Protein AF-A0A2G1Y6N2-F1 (afdb_monomer)

Solvent-accessible surface area (backbone atoms only — not comparable to full-atom values): 4810 Å² total; per-residue (Å²): 124,66,62,32,35,40,32,17,58,87,40,57,83,34,73,68,46,51,58,53,48,70,76,42,74,90,45,51,76,44,79,40,80,51,67,69,67,71,68,65,45,97,76,73,59,64,70,58,43,74,75,43,42,64,45,77,48,66,76,87,80,72,88,81,68,74,78,76,82,78,73,79,84,127

Structure (mmCIF, N/CA/C/O backbone):
data_AF-A0A2G1Y6N2-F1
#
_entry.id   AF-A0A2G1Y6N2-F1
#
loop_
_atom_site.group_PDB
_atom_site.id
_atom_site.type_symbol
_atom_site.label_atom_id
_atom_site.label_alt_id
_atom_site.label_comp_id
_atom_site.label_asym_id
_atom_site.label_entity_id
_atom_site.label_seq_id
_atom_site.pdbx_PDB_ins_code
_atom_site.Cartn_x
_atom_site.Cartn_y
_atom_site.Cartn_z
_atom_site.occupancy
_atom_site.B_iso_or_equiv
_atom_site.auth_seq_id
_atom_site.auth_comp_id
_atom_site.auth_asym_id
_atom_site.auth_atom_id
_atom_site.pdbx_PDB_model_num
ATOM 1 N N . MET A 1 1 ? 1.773 9.828 -12.770 1.00 71.25 1 MET A N 1
ATOM 2 C CA . MET A 1 1 ? 0.755 8.758 -12.849 1.00 71.25 1 MET A CA 1
ATOM 3 C C . MET A 1 1 ? 1.284 7.551 -12.089 1.00 71.25 1 MET A C 1
ATOM 5 O O . MET A 1 1 ? 2.486 7.318 -12.169 1.00 71.25 1 MET A O 1
ATOM 9 N N . PHE A 1 2 ? 0.452 6.866 -11.298 1.00 81.19 2 PHE A N 1
ATOM 10 C CA . PHE A 1 2 ? 0.904 5.693 -10.540 1.00 81.19 2 PHE A CA 1
ATOM 11 C C . PHE A 1 2 ? 0.906 4.450 -11.426 1.00 81.19 2 PHE A C 1
ATOM 13 O O . PHE A 1 2 ? 0.016 4.290 -12.256 1.00 81.19 2 PHE A O 1
ATOM 20 N N . SER A 1 3 ? 1.899 3.586 -11.248 1.00 86.00 3 SER A N 1
ATOM 21 C CA . SER A 1 3 ? 2.042 2.346 -12.019 1.00 86.00 3 SER A CA 1
ATOM 22 C C . SER A 1 3 ? 1.206 1.194 -11.464 1.00 86.00 3 SER A C 1
ATOM 24 O O . SER A 1 3 ? 0.703 0.378 -12.227 1.00 86.00 3 SER A O 1
ATOM 26 N N . ALA A 1 4 ? 1.052 1.134 -10.142 1.00 87.69 4 ALA A N 1
ATOM 27 C CA . ALA A 1 4 ? 0.285 0.115 -9.436 1.00 87.69 4 ALA A CA 1
ATOM 28 C C . ALA A 1 4 ? -0.171 0.635 -8.066 1.00 87.69 4 ALA A C 1
ATOM 30 O O . ALA A 1 4 ? 0.437 1.557 -7.507 1.00 87.69 4 ALA A O 1
ATOM 31 N N . ILE A 1 5 ? -1.218 0.017 -7.521 1.00 89.44 5 ILE A N 1
ATOM 32 C CA . ILE A 1 5 ? -1.701 0.214 -6.154 1.00 89.44 5 ILE A CA 1
ATOM 33 C C . ILE A 1 5 ? -1.471 -1.081 -5.378 1.00 89.44 5 ILE A C 1
ATOM 35 O O . ILE A 1 5 ? -2.105 -2.093 -5.664 1.00 89.44 5 ILE A O 1
ATOM 39 N N . TYR A 1 6 ? -0.589 -1.042 -4.387 1.00 88.19 6 TYR A N 1
ATOM 40 C CA . TYR A 1 6 ? -0.394 -2.128 -3.430 1.00 88.19 6 TYR A CA 1
ATOM 41 C C . TYR A 1 6 ? -1.340 -1.938 -2.249 1.00 88.19 6 TYR A C 1
ATOM 43 O O . TYR A 1 6 ? -1.433 -0.835 -1.711 1.00 88.19 6 TYR A O 1
ATOM 51 N N . ILE A 1 7 ? -2.044 -2.991 -1.852 1.00 89.31 7 ILE A N 1
ATOM 52 C CA . ILE A 1 7 ?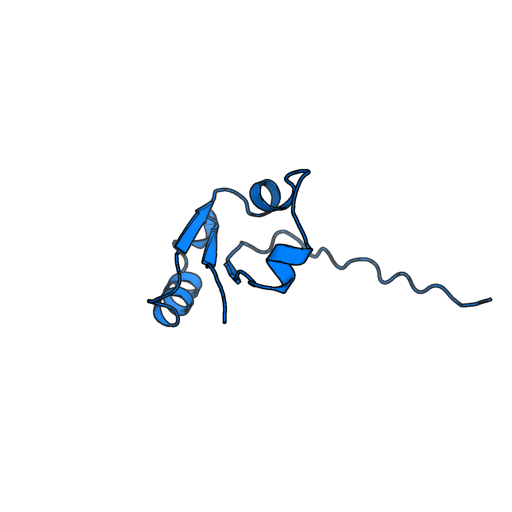 -3.072 -2.956 -0.812 1.00 89.31 7 ILE A CA 1
ATOM 53 C C . ILE A 1 7 ? -2.748 -4.042 0.203 1.00 89.31 7 ILE A C 1
ATOM 55 O O . ILE A 1 7 ? -2.657 -5.211 -0.164 1.00 89.31 7 ILE A O 1
ATOM 59 N N . GLU A 1 8 ? -2.584 -3.667 1.468 1.00 89.56 8 GLU A N 1
ATOM 60 C CA . GLU A 1 8 ? -2.471 -4.661 2.532 1.00 89.56 8 GLU A CA 1
ATOM 61 C C . GLU A 1 8 ? -3.817 -5.354 2.762 1.00 89.56 8 GLU A C 1
ATOM 63 O O . GLU A 1 8 ? -4.852 -4.682 2.840 1.00 89.56 8 GLU A O 1
ATOM 68 N N . GLU A 1 9 ? -3.817 -6.684 2.890 1.00 88.25 9 GLU A N 1
ATOM 69 C CA . GLU A 1 9 ? -5.046 -7.461 3.124 1.00 88.25 9 GLU A CA 1
ATOM 70 C C . GLU A 1 9 ? -5.829 -6.944 4.335 1.00 88.25 9 GLU A C 1
ATOM 72 O O . GLU A 1 9 ? -7.052 -6.807 4.294 1.00 88.25 9 GLU A O 1
ATOM 77 N N . GLU A 1 10 ? -5.115 -6.528 5.378 1.00 87.06 10 GLU A N 1
ATOM 78 C CA . GLU A 1 10 ? -5.707 -5.997 6.600 1.00 87.06 10 GLU A CA 1
ATOM 79 C C . GLU A 1 10 ? -6.511 -4.700 6.389 1.00 87.06 10 GLU A C 1
ATOM 81 O O . GLU A 1 10 ? -7.495 -4.451 7.086 1.00 87.06 10 GLU A O 1
ATOM 86 N N . VAL A 1 11 ? -6.126 -3.860 5.420 1.00 87.69 11 VAL A N 1
ATOM 87 C CA . VAL A 1 11 ? -6.853 -2.614 5.111 1.00 87.69 11 VAL A CA 1
ATOM 88 C C . VAL A 1 11 ? -7.803 -2.753 3.929 1.00 87.69 11 VAL A C 1
ATOM 90 O O . VAL A 1 11 ? -8.642 -1.868 3.737 1.00 87.69 11 VAL A O 1
ATOM 93 N N . ALA A 1 12 ? -7.718 -3.846 3.165 1.00 86.94 12 ALA A N 1
ATOM 94 C CA . ALA A 1 12 ? -8.509 -4.075 1.958 1.00 86.94 12 ALA A CA 1
ATOM 95 C C . ALA A 1 12 ? -10.024 -3.950 2.210 1.00 86.94 12 ALA A C 1
ATOM 97 O O . ALA A 1 12 ? -10.730 -3.351 1.400 1.00 86.94 12 ALA A O 1
ATOM 98 N N . ASN A 1 13 ? -10.502 -4.401 3.376 1.00 86.62 13 ASN A N 1
ATOM 99 C CA . ASN A 1 13 ? -11.918 -4.347 3.766 1.00 86.62 13 ASN A CA 1
ATOM 100 C C . ASN A 1 13 ? -12.375 -3.000 4.361 1.00 86.62 13 ASN A C 1
ATOM 102 O O . ASN A 1 13 ? -13.509 -2.863 4.818 1.00 86.62 13 ASN A O 1
ATOM 106 N N . THR A 1 14 ? -11.526 -1.971 4.362 1.00 89.00 14 THR A N 1
ATOM 107 C CA . THR A 1 14 ? -11.887 -0.667 4.933 1.00 89.00 14 THR A CA 1
ATOM 108 C C . THR A 1 14 ? -12.621 0.203 3.910 1.00 89.00 14 THR A C 1
ATOM 110 O O . THR A 1 14 ? -12.146 0.405 2.792 1.00 89.00 14 THR A O 1
ATOM 113 N N . ALA A 1 15 ? -13.712 0.864 4.319 1.00 89.31 15 ALA A N 1
ATOM 114 C CA . ALA A 1 15 ? -14.462 1.801 3.465 1.00 89.31 15 ALA A CA 1
ATOM 115 C C . ALA A 1 15 ? -13.588 2.913 2.844 1.00 89.31 15 ALA A C 1
ATOM 117 O O . ALA A 1 15 ? -13.853 3.400 1.745 1.00 89.31 15 ALA A O 1
ATOM 118 N N . ARG A 1 16 ? -12.517 3.322 3.537 1.00 89.12 16 ARG A N 1
ATOM 119 C CA . ARG A 1 16 ? -11.539 4.293 3.029 1.00 89.12 16 ARG A CA 1
ATOM 120 C C . ARG A 1 16 ? -10.762 3.758 1.827 1.00 89.12 16 ARG A C 1
ATOM 122 O O . ARG A 1 16 ? -10.573 4.501 0.869 1.00 89.12 16 ARG A O 1
ATOM 129 N N . VAL A 1 17 ? -10.330 2.499 1.873 1.00 89.81 17 VAL A N 1
ATOM 130 C CA . VAL A 1 17 ? -9.603 1.851 0.775 1.00 89.81 17 VAL A CA 1
ATOM 131 C C . VAL A 1 17 ? -10.529 1.692 -0.424 1.00 89.81 17 VAL A C 1
ATOM 133 O O . VAL A 1 17 ? -10.178 2.155 -1.504 1.00 89.81 17 VAL A O 1
ATOM 136 N N . ALA A 1 18 ? -11.759 1.212 -0.222 1.00 89.50 18 ALA A N 1
ATOM 137 C CA . ALA A 1 18 ? -12.764 1.128 -1.284 1.00 89.50 18 ALA A CA 1
ATOM 138 C C . ALA A 1 18 ? -13.001 2.479 -1.996 1.00 89.50 18 ALA A C 1
ATOM 140 O O . ALA A 1 18 ? -12.998 2.545 -3.225 1.00 89.50 18 ALA A O 1
ATOM 141 N N . LYS A 1 19 ? -13.111 3.585 -1.242 1.00 91.56 19 LYS A N 1
ATOM 142 C CA . LYS A 1 19 ? -13.246 4.942 -1.811 1.00 91.56 19 LYS A CA 1
ATOM 143 C C . LYS A 1 19 ? -12.035 5.374 -2.640 1.00 91.56 19 LYS A C 1
ATOM 145 O O . LYS A 1 19 ? -12.202 6.100 -3.615 1.00 91.56 19 LYS A O 1
ATOM 150 N N . ILE A 1 20 ? -10.825 4.974 -2.251 1.00 88.94 20 ILE A N 1
ATOM 151 C CA . ILE A 1 20 ? -9.605 5.281 -3.009 1.00 88.94 20 ILE A CA 1
ATOM 152 C C . ILE A 1 20 ? -9.561 4.439 -4.286 1.00 88.94 20 ILE A C 1
ATOM 154 O O . ILE A 1 20 ? -9.305 4.982 -5.355 1.00 88.94 20 ILE A O 1
ATOM 158 N N . LEU A 1 21 ? -9.882 3.147 -4.203 1.00 88.44 21 LEU A N 1
ATOM 159 C CA . LEU A 1 21 ? -9.905 2.249 -5.361 1.00 88.44 21 LEU A CA 1
ATOM 160 C C . LEU A 1 21 ? -10.946 2.665 -6.404 1.00 88.44 21 LEU A C 1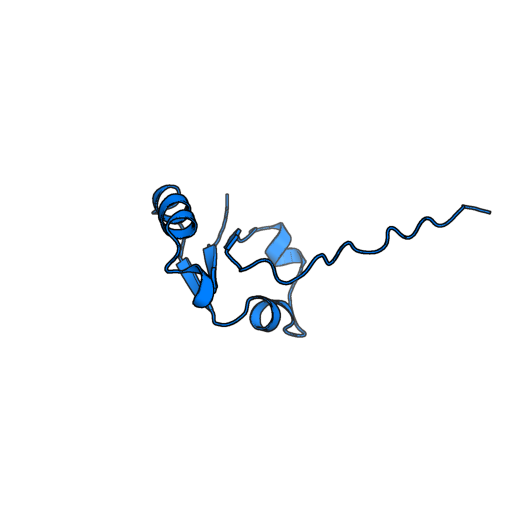
ATOM 162 O O . LEU A 1 21 ? -10.691 2.527 -7.596 1.00 88.44 21 LEU A O 1
ATOM 166 N N . ALA A 1 22 ? -12.076 3.225 -5.970 1.00 90.12 22 ALA A N 1
ATOM 167 C CA . ALA A 1 22 ? -13.089 3.778 -6.865 1.00 90.12 22 ALA A CA 1
ATOM 168 C C . ALA A 1 22 ? -12.590 4.998 -7.666 1.00 90.12 22 ALA A C 1
ATOM 170 O O . ALA A 1 22 ? -13.083 5.252 -8.758 1.00 90.12 22 ALA A O 1
ATOM 171 N N . ARG A 1 23 ? -11.602 5.746 -7.151 1.00 89.44 23 ARG A N 1
ATOM 172 C CA . ARG A 1 23 ? -10.986 6.886 -7.860 1.00 89.44 23 ARG A CA 1
ATOM 173 C C . ARG A 1 23 ? -9.933 6.460 -8.882 1.00 89.44 23 ARG A C 1
ATOM 175 O O . ARG A 1 23 ? -9.565 7.266 -9.729 1.00 89.44 23 ARG A O 1
ATOM 182 N N . PHE A 1 24 ? -9.440 5.226 -8.786 1.00 87.56 24 PHE A N 1
ATOM 183 C CA . PHE A 1 24 ? -8.388 4.684 -9.644 1.00 87.56 24 PHE A CA 1
ATOM 184 C C . PHE A 1 24 ? -8.804 3.316 -10.211 1.00 87.56 24 PHE A C 1
ATOM 186 O O . PHE A 1 24 ? -8.213 2.292 -9.852 1.00 87.56 24 PHE A O 1
ATOM 193 N N . PRO A 1 25 ? -9.843 3.270 -11.065 1.00 85.62 25 PRO A N 1
ATOM 194 C CA . PRO A 1 25 ? -10.321 2.018 -11.644 1.00 85.62 25 PRO A CA 1
ATOM 195 C C . PRO A 1 25 ? -9.290 1.374 -12.581 1.00 85.62 25 PRO A C 1
ATOM 197 O O . PRO A 1 25 ? -9.152 0.154 -12.557 1.00 85.62 25 PRO A O 1
ATOM 200 N N . ASP A 1 26 ? -8.529 2.188 -13.316 1.00 88.88 26 ASP A N 1
ATOM 201 C CA . ASP A 1 26 ? -7.640 1.744 -14.402 1.00 88.88 26 ASP A CA 1
ATOM 202 C C . ASP A 1 26 ? -6.247 1.300 -13.933 1.00 88.88 26 ASP A C 1
ATOM 204 O O . ASP A 1 26 ? -5.429 0.840 -14.728 1.00 88.88 26 ASP A O 1
ATOM 208 N N . ILE A 1 27 ? -5.939 1.467 -12.643 1.00 90.12 27 ILE A N 1
ATOM 209 C CA . ILE A 1 27 ? -4.615 1.152 -12.101 1.00 90.12 27 ILE A CA 1
ATOM 210 C C . ILE A 1 27 ? -4.613 -0.287 -11.565 1.00 90.12 27 ILE A C 1
ATOM 212 O O . ILE A 1 27 ? -5.522 -0.647 -10.810 1.00 90.12 27 ILE A O 1
ATOM 216 N N . PRO A 1 28 ? -3.588 -1.102 -11.882 1.00 89.50 28 PRO A N 1
ATOM 217 C CA . PRO A 1 28 ? -3.440 -2.447 -11.333 1.00 89.50 28 PRO A CA 1
ATOM 218 C C . PRO A 1 28 ? -3.450 -2.452 -9.801 1.00 89.50 28 PRO A C 1
ATOM 220 O O . PRO A 1 28 ? -2.733 -1.675 -9.168 1.00 89.50 28 PRO A O 1
ATOM 223 N N . LYS A 1 29 ? -4.244 -3.350 -9.210 1.00 89.31 29 LYS A N 1
ATOM 224 C CA . LYS A 1 29 ? -4.418 -3.507 -7.757 1.00 89.31 29 LYS A CA 1
ATOM 225 C C . LYS A 1 29 ? -3.758 -4.811 -7.326 1.00 89.31 29 LYS A C 1
ATOM 227 O O . LYS A 1 29 ? -4.138 -5.873 -7.808 1.00 89.31 29 LYS A O 1
ATOM 232 N N . ILE A 1 30 ? -2.764 -4.726 -6.450 1.00 87.88 30 ILE A N 1
ATOM 233 C CA . ILE A 1 30 ? -1.976 -5.866 -5.978 1.00 87.88 30 ILE A CA 1
ATOM 234 C C . ILE A 1 30 ? -2.203 -6.002 -4.476 1.00 87.8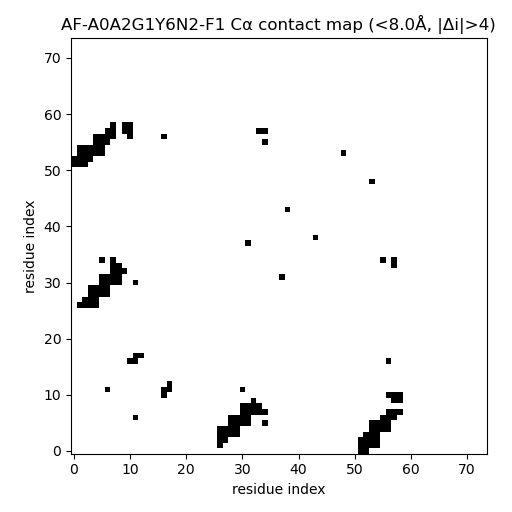8 30 ILE A C 1
ATOM 236 O O . ILE A 1 30 ? -1.862 -5.097 -3.716 1.00 87.88 30 ILE A O 1
ATOM 240 N N . HIS A 1 31 ? -2.778 -7.124 -4.052 1.00 86.12 31 HIS A N 1
ATOM 241 C CA . HIS A 1 31 ? -2.971 -7.439 -2.639 1.00 86.12 31 HIS A CA 1
ATOM 242 C C . HIS A 1 31 ? -1.708 -8.094 -2.068 1.00 86.12 31 HIS A C 1
ATOM 244 O O . HIS A 1 31 ? -1.073 -8.907 -2.743 1.00 86.12 31 HIS A O 1
ATOM 250 N N . CYS A 1 32 ? -1.305 -7.702 -0.862 1.00 84.88 32 CYS A N 1
ATOM 251 C CA . CYS A 1 32 ? -0.138 -8.242 -0.162 1.00 84.88 32 CYS A CA 1
ATOM 252 C C . CYS A 1 32 ? -0.420 -8.339 1.343 1.00 84.88 32 CYS A C 1
ATOM 254 O O . CYS A 1 32 ? -1.137 -7.500 1.875 1.00 84.88 32 CYS A O 1
ATOM 256 N N . ASP A 1 33 ? 0.203 -9.281 2.049 1.00 81.50 33 ASP A N 1
ATOM 257 C CA . ASP A 1 33 ? 0.033 -9.400 3.507 1.00 81.50 33 ASP A CA 1
ATOM 258 C C . ASP A 1 33 ? 0.641 -8.213 4.260 1.00 81.50 33 ASP A C 1
ATOM 260 O O . ASP A 1 33 ? -0.043 -7.508 5.003 1.00 81.50 33 ASP A O 1
ATOM 264 N N . ARG A 1 34 ? 1.937 -7.948 4.038 1.00 75.19 34 ARG A N 1
ATOM 265 C CA . ARG A 1 34 ? 2.637 -6.793 4.611 1.00 75.19 34 ARG A CA 1
ATOM 266 C C . ARG A 1 34 ? 3.494 -6.063 3.601 1.00 75.19 34 ARG A C 1
ATOM 268 O O . ARG A 1 34 ? 4.399 -6.624 2.982 1.00 75.19 34 ARG A O 1
ATOM 275 N N . PHE A 1 35 ? 3.297 -4.753 3.544 1.00 71.56 35 PHE A N 1
ATOM 276 C CA . PHE A 1 35 ? 4.101 -3.841 2.748 1.00 71.56 35 PHE A CA 1
ATOM 277 C C . PHE A 1 35 ? 5.593 -3.935 3.087 1.00 71.56 35 PHE A C 1
ATOM 279 O O . PHE A 1 35 ? 6.433 -3.946 2.188 1.00 71.56 35 PHE A O 1
ATOM 286 N N . GLY A 1 36 ? 5.928 -4.047 4.379 1.00 67.62 36 GLY A N 1
ATOM 287 C CA . GLY A 1 36 ? 7.314 -4.127 4.844 1.00 67.62 36 GLY A CA 1
ATOM 288 C C . GLY A 1 36 ? 8.090 -5.311 4.258 1.00 67.62 36 GLY A C 1
ATOM 289 O O . GLY A 1 36 ? 9.279 -5.185 3.984 1.00 67.62 36 GLY A O 1
ATOM 290 N N . GLU A 1 37 ? 7.426 -6.434 3.989 1.00 67.69 37 GLU A N 1
ATOM 291 C CA . GLU A 1 37 ? 8.062 -7.630 3.422 1.00 67.69 37 GLU A CA 1
ATOM 292 C C . GLU A 1 37 ? 8.266 -7.499 1.906 1.00 67.69 37 GLU A C 1
ATOM 294 O O . GLU A 1 37 ? 9.302 -7.899 1.370 1.00 67.69 37 GLU A O 1
ATOM 299 N N . VAL A 1 38 ? 7.329 -6.839 1.217 1.00 66.38 38 VAL A N 1
ATOM 300 C CA . VAL A 1 38 ? 7.441 -6.516 -0.215 1.00 66.38 38 VAL A CA 1
ATOM 301 C C . VAL A 1 38 ? 8.522 -5.457 -0.458 1.00 66.38 38 VAL A C 1
ATOM 303 O O . VAL A 1 38 ? 9.264 -5.535 -1.445 1.00 66.38 38 VAL A O 1
ATOM 306 N N . PHE A 1 39 ? 8.650 -4.480 0.449 1.00 63.78 39 PHE A N 1
ATOM 307 C CA . PHE A 1 39 ? 9.567 -3.352 0.287 1.00 63.78 39 PHE A CA 1
ATOM 308 C C . PHE A 1 39 ? 10.980 -3.563 0.832 1.00 63.78 39 PHE A C 1
ATOM 310 O O . PHE A 1 39 ? 11.905 -2.903 0.367 1.00 63.78 39 PHE A O 1
ATOM 317 N N . ASN A 1 40 ? 11.192 -4.533 1.723 1.00 62.56 40 ASN A N 1
ATOM 318 C CA . ASN A 1 40 ? 12.515 -4.831 2.280 1.00 62.56 40 ASN A CA 1
ATOM 319 C C . ASN A 1 40 ? 13.280 -5.940 1.529 1.00 62.56 40 ASN A C 1
ATOM 321 O O . ASN A 1 40 ? 14.258 -6.497 2.033 1.00 62.56 40 ASN A O 1
ATOM 325 N N . ARG A 1 41 ? 12.867 -6.296 0.305 1.00 58.22 41 ARG A N 1
ATOM 326 C CA . ARG A 1 41 ? 13.631 -7.242 -0.521 1.00 58.22 41 ARG A CA 1
ATOM 327 C C . ARG A 1 41 ? 14.947 -6.601 -0.971 1.00 58.22 41 ARG A C 1
ATOM 329 O O . ARG A 1 41 ? 14.952 -5.565 -1.631 1.00 58.22 41 ARG A O 1
ATOM 336 N N . ARG A 1 42 ? 16.061 -7.273 -0.658 1.00 54.00 42 ARG A N 1
ATOM 337 C CA . ARG A 1 42 ? 17.483 -6.871 -0.799 1.00 54.00 42 ARG A CA 1
ATOM 338 C C . ARG A 1 42 ? 17.953 -6.450 -2.213 1.00 54.00 42 ARG A C 1
ATOM 340 O O . ARG A 1 42 ? 19.142 -6.242 -2.415 1.00 54.00 42 ARG A O 1
ATOM 347 N N . ALA A 1 43 ? 17.051 -6.315 -3.184 1.00 56.75 43 ALA A N 1
ATOM 348 C CA . ALA A 1 43 ? 17.330 -5.981 -4.580 1.00 56.75 43 ALA A CA 1
ATOM 349 C C . ALA A 1 43 ? 16.329 -4.962 -5.169 1.00 56.75 43 ALA A C 1
ATOM 351 O O . ALA A 1 43 ? 16.022 -5.001 -6.361 1.00 56.75 43 ALA A O 1
ATOM 352 N N . GLN A 1 44 ? 15.781 -4.046 -4.360 1.00 63.72 44 GLN A N 1
ATOM 353 C CA . GLN A 1 44 ? 14.926 -2.985 -4.895 1.00 63.72 44 GLN A CA 1
ATOM 354 C C . GLN A 1 44 ? 15.732 -1.970 -5.718 1.00 63.72 44 GLN A C 1
ATOM 356 O O . GLN A 1 44 ? 16.586 -1.238 -5.217 1.00 63.72 44 GLN A O 1
ATOM 361 N N . ASN A 1 45 ? 15.426 -1.893 -7.011 1.00 67.75 45 ASN A N 1
ATOM 362 C CA . ASN A 1 45 ? 16.037 -0.934 -7.920 1.00 67.75 45 ASN A CA 1
ATOM 363 C C . ASN A 1 45 ? 15.339 0.431 -7.777 1.00 67.75 45 ASN A C 1
ATOM 365 O O . ASN A 1 45 ? 14.378 0.737 -8.485 1.00 67.75 45 ASN A O 1
ATOM 369 N N . PHE A 1 46 ? 15.831 1.263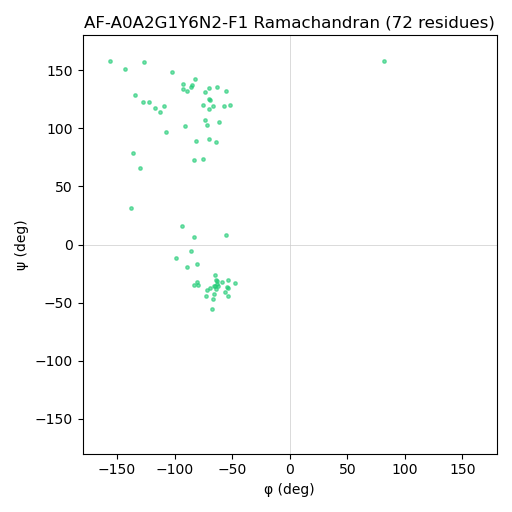 -6.855 1.00 65.62 46 PHE A N 1
ATOM 370 C CA . PHE A 1 46 ? 15.328 2.621 -6.576 1.00 65.62 46 PHE A CA 1
ATOM 371 C C . PHE A 1 46 ? 15.110 3.477 -7.833 1.00 65.62 46 PHE A C 1
ATOM 373 O O . PHE A 1 46 ? 14.195 4.301 -7.889 1.00 65.62 46 PHE A O 1
ATOM 380 N N . ARG A 1 47 ? 15.943 3.288 -8.866 1.00 69.31 47 ARG A N 1
ATOM 381 C CA . ARG A 1 47 ? 15.825 4.018 -10.136 1.00 69.31 47 ARG A CA 1
ATOM 382 C C . ARG A 1 47 ? 14.535 3.689 -10.888 1.00 69.31 47 ARG A C 1
ATOM 384 O O . ARG A 1 47 ? 13.967 4.587 -11.501 1.00 69.31 47 ARG A O 1
ATOM 391 N N . LEU A 1 48 ? 14.061 2.443 -10.825 1.00 67.69 48 LEU A N 1
ATOM 392 C CA . LEU A 1 48 ? 12.797 2.037 -11.448 1.00 67.69 48 LEU A CA 1
ATOM 393 C C . LEU A 1 48 ? 11.593 2.610 -10.688 1.00 67.69 48 LEU A C 1
ATOM 395 O O . LEU A 1 48 ? 10.669 3.117 -11.318 1.00 67.69 48 LEU A O 1
ATOM 399 N N . GLN A 1 49 ? 11.644 2.648 -9.352 1.00 68.69 49 GLN A N 1
ATOM 400 C CA . GLN A 1 49 ? 10.582 3.253 -8.534 1.00 68.69 49 GLN A CA 1
ATOM 401 C C . GLN A 1 49 ? 10.432 4.759 -8.776 1.00 68.69 49 GLN A C 1
ATOM 403 O O . GLN A 1 49 ? 9.315 5.263 -8.839 1.00 68.69 49 GLN A O 1
ATOM 408 N N . LYS A 1 50 ? 11.546 5.484 -8.972 1.00 73.31 50 LYS A N 1
ATOM 409 C CA . LYS A 1 50 ? 11.505 6.916 -9.318 1.00 73.31 50 LYS A CA 1
ATOM 410 C C . LYS A 1 50 ? 10.854 7.192 -10.676 1.00 73.31 50 LYS A C 1
ATOM 412 O O . LYS A 1 50 ? 10.270 8.255 -10.849 1.00 73.31 50 LYS A O 1
ATOM 417 N N . LYS A 1 51 ? 10.963 6.265 -11.634 1.00 74.31 51 LYS A N 1
ATOM 418 C CA . LYS A 1 51 ? 10.341 6.399 -12.962 1.00 74.31 51 LYS A CA 1
ATOM 419 C C . LYS A 1 51 ? 8.854 6.041 -12.953 1.00 74.31 51 LYS A C 1
ATOM 421 O O . LYS A 1 51 ? 8.093 6.614 -13.723 1.00 74.31 51 LYS A O 1
ATOM 426 N N . ALA A 1 52 ? 8.453 5.108 -12.095 1.00 75.25 52 ALA A N 1
ATOM 427 C CA . ALA A 1 52 ? 7.104 4.561 -12.047 1.00 75.25 52 ALA A CA 1
ATOM 428 C C . ALA A 1 52 ? 6.633 4.451 -10.586 1.00 75.25 52 ALA A C 1
ATOM 430 O O . ALA A 1 52 ? 6.690 3.360 -10.009 1.00 75.25 52 ALA A O 1
ATOM 431 N N .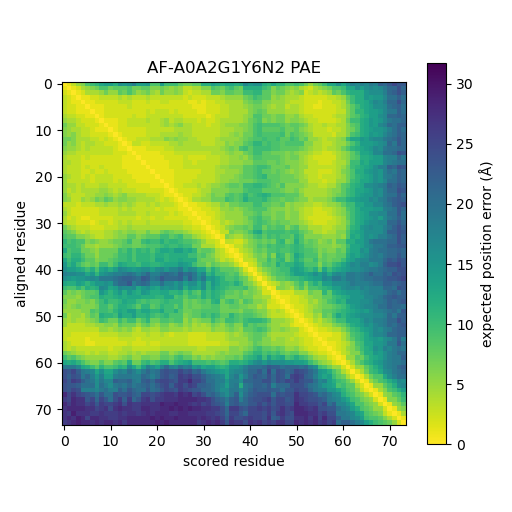 PRO A 1 53 ? 6.197 5.565 -9.967 1.00 79.75 53 PRO A N 1
ATOM 432 C CA . PRO A 1 53 ? 5.788 5.561 -8.569 1.00 79.75 53 PRO A CA 1
ATOM 433 C C . PRO A 1 53 ? 4.565 4.660 -8.373 1.00 79.75 53 PRO A C 1
ATOM 435 O O . PRO A 1 53 ? 3.608 4.728 -9.143 1.00 79.75 53 PRO A O 1
ATOM 438 N N . ALA A 1 54 ? 4.579 3.840 -7.326 1.00 84.06 54 ALA A N 1
ATOM 439 C CA . ALA A 1 54 ? 3.434 3.034 -6.916 1.00 84.06 54 ALA A CA 1
ATOM 440 C C . ALA A 1 54 ? 2.734 3.678 -5.712 1.00 84.06 54 ALA A C 1
ATOM 442 O O . ALA A 1 54 ? 3.377 4.326 -4.885 1.00 84.06 54 ALA A O 1
ATOM 443 N N . LEU A 1 55 ? 1.419 3.497 -5.616 1.00 86.19 55 LEU A N 1
ATOM 444 C CA . LEU A 1 55 ? 0.638 3.894 -4.450 1.00 86.19 55 LEU A CA 1
ATOM 445 C C . LEU A 1 55 ? 0.540 2.710 -3.491 1.00 86.19 55 LEU A C 1
ATOM 447 O O . LEU A 1 55 ? 0.319 1.582 -3.919 1.00 86.19 55 LEU A O 1
ATOM 451 N N . ILE A 1 56 ? 0.690 2.962 -2.197 1.00 86.81 56 ILE A N 1
ATOM 452 C CA . ILE A 1 56 ? 0.648 1.922 -1.170 1.00 86.81 56 ILE A CA 1
ATOM 453 C C . ILE A 1 56 ? -0.445 2.275 -0.174 1.00 86.81 56 ILE A C 1
ATOM 455 O O . ILE A 1 56 ? -0.427 3.348 0.431 1.00 86.81 56 ILE A O 1
ATOM 459 N N . LEU A 1 57 ? -1.390 1.359 -0.007 1.00 87.56 57 LEU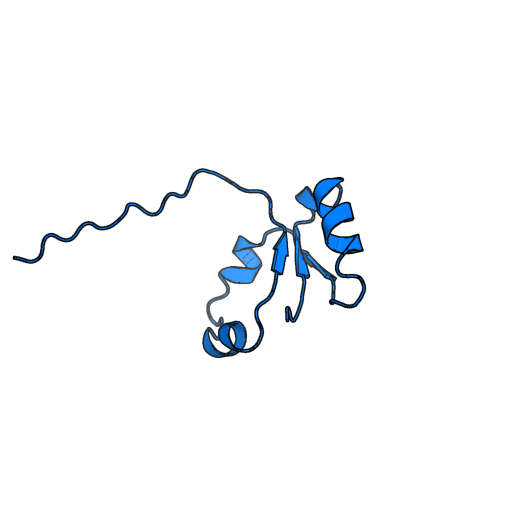 A N 1
ATOM 460 C CA . LEU A 1 57 ? -2.452 1.408 0.983 1.00 87.56 57 LEU A CA 1
ATOM 461 C C . LEU A 1 57 ? -2.128 0.366 2.047 1.00 87.56 57 LEU A C 1
ATOM 463 O O . LEU A 1 57 ? -2.394 -0.818 1.876 1.00 87.56 57 LEU A O 1
ATOM 467 N N . ALA A 1 58 ? -1.523 0.835 3.130 1.00 87.00 58 ALA A N 1
ATOM 468 C CA . ALA A 1 58 ? -1.095 0.022 4.256 1.00 87.00 58 ALA A CA 1
ATOM 469 C C . ALA A 1 58 ? -1.659 0.591 5.557 1.00 87.00 58 ALA A C 1
ATOM 471 O O . ALA A 1 58 ? -1.981 1.786 5.649 1.00 87.00 58 ALA A O 1
ATOM 472 N N . LYS A 1 59 ? -1.760 -0.248 6.586 1.00 83.00 59 LYS A N 1
ATOM 473 C CA . LYS A 1 59 ? -2.099 0.222 7.926 1.00 83.00 59 LYS A CA 1
ATOM 474 C C . LYS A 1 59 ? -0.886 0.940 8.511 1.00 83.00 59 LYS A C 1
ATOM 476 O O . LYS A 1 59 ? 0.236 0.442 8.492 1.00 83.00 59 LYS A O 1
ATOM 481 N N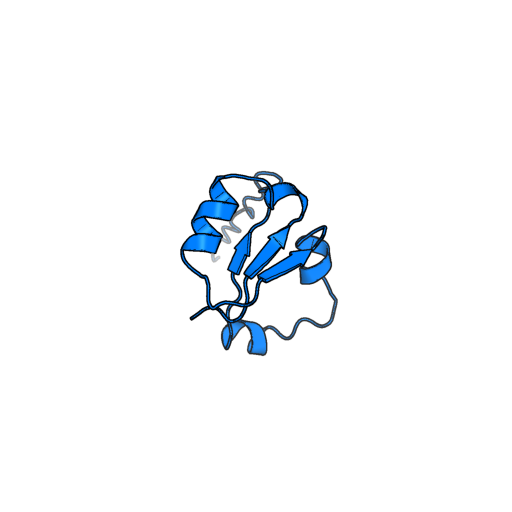 . LYS A 1 60 ? -1.096 2.140 9.058 1.00 75.69 60 LYS A N 1
ATOM 482 C CA . LYS A 1 60 ? -0.023 2.864 9.749 1.00 75.69 60 LYS A CA 1
ATOM 483 C C . LYS A 1 60 ? 0.272 2.168 11.081 1.00 75.69 60 LYS A C 1
ATOM 485 O O . LYS A 1 60 ? -0.454 2.358 12.054 1.00 75.69 60 LYS A O 1
ATOM 490 N N . TYR A 1 61 ? 1.358 1.406 11.123 1.00 66.12 61 TYR A N 1
ATOM 491 C CA . TYR A 1 61 ? 1.893 0.802 12.337 1.00 66.12 61 TYR A CA 1
ATOM 492 C C . TYR A 1 61 ? 2.926 1.730 12.991 1.00 66.12 61 TYR A C 1
ATOM 494 O O . TYR A 1 61 ? 4.067 1.819 12.551 1.00 66.12 61 TYR A O 1
ATOM 502 N N . GLY A 1 62 ? 2.517 2.437 14.048 1.00 57.91 62 GLY A N 1
ATOM 503 C CA . GLY A 1 62 ? 3.414 3.221 14.903 1.00 57.91 62 GLY A CA 1
ATOM 504 C C . GLY A 1 62 ? 3.799 4.616 14.386 1.00 57.91 62 GLY A C 1
ATOM 505 O O . GLY A 1 62 ? 3.732 4.944 13.199 1.00 57.91 62 GLY A O 1
ATOM 506 N N . ASN A 1 63 ? 4.200 5.478 15.322 1.00 52.47 63 ASN A N 1
ATOM 507 C CA . ASN A 1 63 ? 4.794 6.785 15.047 1.00 52.47 63 ASN A CA 1
ATOM 508 C C . ASN A 1 63 ? 6.292 6.612 14.771 1.00 52.47 63 ASN A C 1
ATOM 510 O O . ASN A 1 63 ? 7.121 6.969 15.602 1.00 52.47 63 ASN A O 1
ATOM 514 N N . LEU A 1 64 ? 6.656 6.066 13.608 1.00 55.31 64 LEU A N 1
ATOM 515 C CA . LEU A 1 64 ? 8.041 6.141 13.134 1.00 55.31 64 LEU A CA 1
ATOM 516 C C . LEU A 1 64 ? 8.307 7.565 12.627 1.00 55.31 64 LEU A C 1
ATOM 518 O O . LEU A 1 64 ? 8.337 7.847 11.431 1.00 55.31 64 LEU A O 1
ATOM 522 N N . VAL A 1 65 ? 8.435 8.501 13.566 1.00 52.91 65 VAL A N 1
ATOM 523 C CA . VAL A 1 65 ? 9.088 9.775 13.286 1.00 52.91 65 VAL A CA 1
ATOM 524 C C . VAL A 1 65 ? 10.565 9.424 13.209 1.00 52.91 65 VAL A C 1
ATOM 526 O O . VAL A 1 65 ? 11.165 9.081 14.225 1.00 52.91 65 VAL A O 1
ATOM 529 N N . LEU A 1 66 ? 11.143 9.427 12.006 1.00 54.25 66 LEU A N 1
ATOM 530 C CA . LEU A 1 66 ? 12.597 9.392 11.878 1.00 54.25 66 LEU A CA 1
ATOM 531 C C . LEU A 1 66 ? 13.131 10.526 12.764 1.00 54.25 66 LEU A C 1
ATOM 533 O O . LEU A 1 66 ? 12.726 11.674 12.539 1.00 54.25 66 LEU A O 1
ATOM 537 N N . PRO A 1 67 ? 13.963 10.253 13.787 1.00 47.62 67 PRO A N 1
ATOM 538 C CA . PRO A 1 67 ? 14.558 11.326 14.557 1.00 47.62 67 PRO A CA 1
ATOM 539 C C . PRO A 1 67 ? 15.308 12.209 13.565 1.00 47.62 67 PRO A C 1
ATOM 541 O O . PRO A 1 67 ? 16.168 11.752 12.809 1.00 47.62 67 PRO A O 1
ATOM 544 N N . LYS A 1 68 ? 14.896 13.474 13.499 1.00 47.03 68 LYS A N 1
ATOM 545 C CA . LYS A 1 68 ? 15.525 14.479 12.654 1.00 47.03 68 LYS A CA 1
ATOM 546 C C . LYS A 1 68 ? 16.964 14.588 13.151 1.00 47.03 68 LYS A C 1
ATOM 548 O O . LYS A 1 68 ? 17.191 15.130 14.226 1.00 47.03 68 LYS A O 1
ATOM 553 N N . HIS A 1 69 ? 17.925 14.037 12.410 1.00 56.19 69 HIS A N 1
ATOM 554 C CA . HIS A 1 69 ? 19.341 14.273 12.671 1.00 56.19 69 HIS A CA 1
ATOM 555 C C . HIS A 1 69 ? 19.608 15.764 12.429 1.00 56.19 69 HIS A C 1
ATOM 557 O O . HIS A 1 69 ? 19.937 16.190 11.325 1.00 56.19 69 HIS A O 1
ATOM 563 N N . SER A 1 70 ? 19.432 16.581 13.461 1.00 53.38 70 SER A N 1
ATOM 564 C CA . SER A 1 7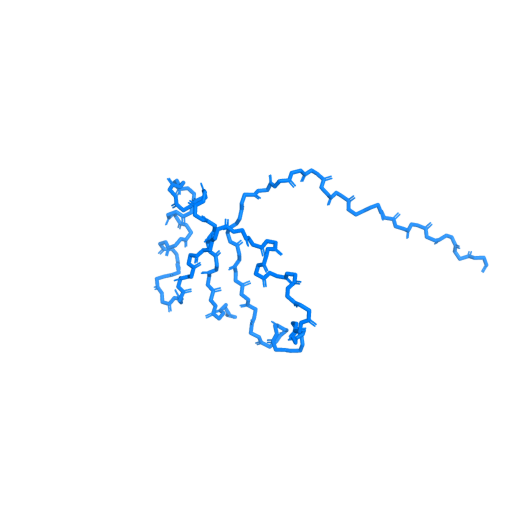0 ? 20.040 17.899 13.546 1.00 53.38 70 SER A CA 1
ATOM 565 C C . SER A 1 70 ? 21.536 17.682 13.755 1.00 53.38 70 SER A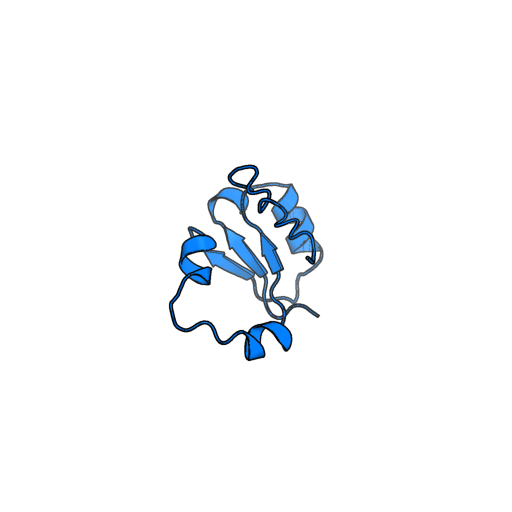 C 1
ATOM 567 O O . SER A 1 70 ? 21.986 17.524 14.887 1.00 53.38 70 SER A O 1
ATOM 569 N N . ARG A 1 71 ? 22.316 17.605 12.670 1.00 49.72 71 ARG A N 1
ATOM 570 C CA . ARG A 1 71 ? 23.755 17.877 12.772 1.00 49.72 71 ARG A CA 1
ATOM 571 C C . ARG A 1 71 ? 23.917 19.394 12.902 1.00 49.72 71 ARG A C 1
ATOM 573 O O . ARG A 1 71 ? 23.497 20.091 11.976 1.00 49.72 71 ARG A O 1
ATOM 580 N N . PRO A 1 72 ? 24.505 19.922 13.986 1.00 58.34 72 PRO A N 1
ATOM 581 C CA . PRO A 1 72 ? 25.100 21.243 13.922 1.00 58.34 72 PRO A CA 1
ATOM 582 C C . PRO A 1 72 ? 26.354 21.118 13.052 1.00 58.34 72 PRO A C 1
ATOM 584 O O . PRO A 1 72 ? 27.184 20.237 13.277 1.00 58.34 72 PRO A O 1
ATOM 587 N N . TRP A 1 73 ? 26.450 21.939 12.011 1.00 50.84 73 TRP A N 1
ATOM 588 C CA . TRP A 1 73 ? 27.710 22.135 11.306 1.00 50.84 73 TRP A CA 1
ATOM 589 C C . TRP A 1 73 ? 28.657 22.833 12.287 1.00 50.84 73 TRP A C 1
ATOM 591 O O . TRP A 1 73 ? 28.305 23.886 12.819 1.00 50.84 73 TRP A O 1
ATOM 601 N N . SER A 1 74 ? 29.773 22.175 12.601 1.00 58.78 74 SER A N 1
ATOM 602 C CA . SER A 1 74 ? 30.932 22.791 13.255 1.00 58.78 74 SER A CA 1
ATOM 603 C C . SER A 1 74 ? 31.701 23.645 12.259 1.00 58.78 74 SER A C 1
ATOM 605 O O . SER A 1 74 ? 31.718 23.256 11.068 1.00 58.78 74 SER A O 1
#

pLDDT: mean 75.49, std 13.99, range [47.03, 91.56]

Foldseek 3Di:
DAQAEEEAPVCCPPPVVVVVCVVPVPHHYHYDNDPCVVPPPPDDPVVVCVVHPHHYHDDDDDDPPPPPPPDDDD

Sequence (74 aa):
MFSAIYIEEEVANTARVAKILARFPDIPKIHCDRFGEVFNRRAQNFRLQKKAPALILAKKYGNLVLPKHSRPWS

Radius of gyration: 15.57 Å; Cα contacts (8 Å, |Δi|>4): 75; chains: 1; bounding box: 45×32×29 Å

Secondary structure (DSSP, 8-state):
--S-EEEEHHHHTSHHHHHHHHH-TTS-EEEES-HHHHHT-TT--HHHHHHSPPEEE----S--------PPP-

Mean predicted aligned error: 9.98 Å

Nearest PDB structures (foldseek):
  4kfc-assembly1_A  TM=4.659E-01  e=3.437E+00  Escherichia coli K-12
  6ojd-assembly2_B  TM=3.197E-01  e=2.609E+00  Nocardia uniformis subsp. tsuyamanensis